Protein AF-A0A3M7NKN4-F1 (afdb_monomer)

Radius of gyration: 23.14 Å; Cα contacts (8 Å, |Δi|>4): 37; chains: 1; bounding box: 43×57×58 Å

Foldseek 3Di:
DVQCVVVVNPPPVVVVCVVVVNDDDDDDPPDDDPPPPPPPVDDDPDDDDPDDDPPDPDPQPCVVLVVVVVVVPPDPDPPPDPDPDDQDPDPVVNVVVVNVVVSVVSVVVVVVVVVCCVVVPDDDPDD

pLDDT: mean 74.13, std 17.66, range [33.69, 93.88]

Mean predicted aligned error: 17.83 Å

Sequence (127 aa):
MWDLHRNRGSVQATTERVLAGRGLDPAPPSFEPQITFATTSSTAFSTATSRAQAVRVEPDLIMRYNLQAKISSKGKEKEEEPVLAGWAASKDERQRMLQKRRDDMILAARRRMQEKDEAAGQPAAVA

Solvent-accessible surface area (backbone atoms only — not comparable to full-atom values): 8536 Å² total; per-residue (Å²): 114,51,58,34,61,75,50,75,64,36,61,66,65,53,50,54,38,50,73,70,69,44,75,82,67,81,65,60,93,84,68,74,80,82,80,73,80,70,83,64,97,62,85,83,82,74,78,88,71,97,63,82,80,72,83,68,92,63,80,54,68,51,67,77,68,64,43,61,68,66,62,71,56,74,86,75,80,72,84,73,70,82,67,90,72,69,82,51,93,48,70,68,58,32,51,52,49,52,49,49,55,50,55,51,50,53,53,52,52,52,50,54,47,51,54,48,52,61,74,65,54,78,89,84,88,80,135

Structure (mmCIF, N/CA/C/O backbone):
data_AF-A0A3M7NKN4-F1
#
_entry.id   AF-A0A3M7NKN4-F1
#
loop_
_atom_site.group_PDB
_atom_site.id
_atom_site.type_symbol
_atom_site.label_atom_id
_atom_site.label_alt_id
_atom_site.label_comp_id
_atom_site.label_asym_id
_atom_site.label_entity_id
_atom_site.label_seq_id
_atom_site.pdbx_PDB_in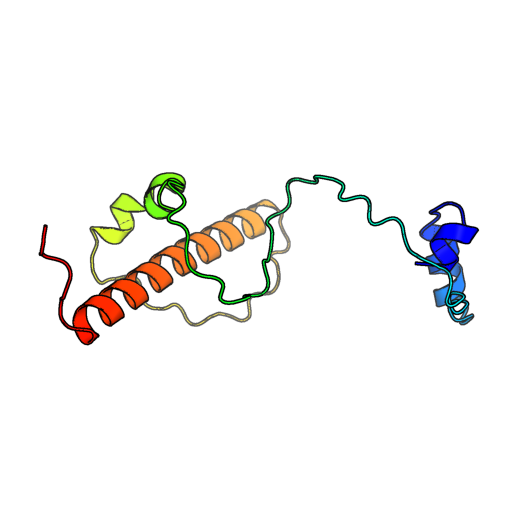s_code
_atom_site.Cartn_x
_atom_site.Cartn_y
_atom_site.Cartn_z
_atom_site.occupancy
_atom_site.B_iso_or_equiv
_atom_site.auth_seq_id
_atom_site.auth_comp_id
_atom_site.auth_asym_id
_atom_site.auth_atom_id
_atom_site.pdbx_PDB_model_num
ATOM 1 N N . MET A 1 1 ? 5.255 -25.817 -6.676 1.00 70.00 1 MET A N 1
ATOM 2 C CA . MET A 1 1 ? 6.443 -25.744 -5.792 1.00 70.00 1 MET A CA 1
ATOM 3 C C . MET A 1 1 ? 7.303 -27.021 -5.830 1.00 70.00 1 MET A C 1
ATOM 5 O O . MET A 1 1 ? 8.496 -26.927 -5.592 1.00 70.00 1 MET A O 1
ATOM 9 N N . TRP A 1 2 ? 6.752 -28.186 -6.203 1.00 82.62 2 TRP A N 1
ATOM 10 C CA . TRP A 1 2 ? 7.506 -29.443 -6.373 1.00 82.62 2 TRP A CA 1
ATOM 11 C C . TRP A 1 2 ? 8.614 -29.403 -7.440 1.00 82.62 2 TRP A C 1
ATOM 13 O O . TRP A 1 2 ? 9.755 -29.745 -7.146 1.00 82.62 2 TRP A O 1
ATOM 23 N N . ASP A 1 3 ? 8.315 -28.927 -8.654 1.00 86.69 3 ASP A N 1
ATOM 24 C CA . ASP A 1 3 ? 9.319 -28.845 -9.731 1.00 86.69 3 ASP A CA 1
ATOM 25 C C . ASP A 1 3 ? 10.512 -27.947 -9.335 1.00 86.69 3 ASP A C 1
ATOM 27 O O . ASP A 1 3 ? 11.667 -28.311 -9.538 1.00 86.69 3 ASP A O 1
ATOM 31 N N . LEU A 1 4 ? 10.246 -26.844 -8.620 1.00 87.19 4 LEU A N 1
ATOM 32 C CA . LEU A 1 4 ? 11.283 -25.983 -8.038 1.00 87.19 4 LEU A CA 1
ATOM 33 C C . LEU A 1 4 ? 12.156 -26.726 -7.021 1.00 87.19 4 LEU A C 1
ATOM 35 O O . LEU A 1 4 ? 13.368 -26.537 -7.014 1.00 87.19 4 LEU A O 1
ATOM 39 N N . HIS A 1 5 ? 11.571 -27.587 -6.187 1.00 83.75 5 HIS A N 1
ATOM 40 C CA . HIS A 1 5 ? 12.332 -28.395 -5.234 1.00 83.75 5 HIS A CA 1
ATOM 41 C C . HIS A 1 5 ? 13.300 -29.351 -5.953 1.00 83.75 5 HIS A C 1
ATOM 43 O O . HIS A 1 5 ? 14.468 -29.441 -5.578 1.00 83.75 5 HIS A O 1
ATOM 49 N N . ARG A 1 6 ? 12.864 -29.997 -7.046 1.00 82.62 6 ARG A N 1
ATOM 50 C CA . ARG A 1 6 ? 13.726 -30.889 -7.850 1.00 82.62 6 ARG A CA 1
ATOM 51 C C . ARG A 1 6 ? 14.816 -30.134 -8.606 1.00 82.62 6 ARG A C 1
ATOM 53 O O . ARG A 1 6 ? 15.941 -30.617 -8.705 1.00 82.62 6 ARG A O 1
ATOM 60 N N . ASN A 1 7 ? 14.502 -28.932 -9.078 1.00 84.62 7 ASN A N 1
ATOM 61 C CA . ASN A 1 7 ? 15.423 -28.072 -9.818 1.00 84.62 7 ASN A CA 1
ATOM 62 C C . ASN A 1 7 ? 16.297 -27.191 -8.899 1.00 84.62 7 ASN A C 1
ATOM 64 O O . ASN A 1 7 ? 16.835 -26.183 -9.355 1.00 84.62 7 ASN A O 1
ATOM 68 N N . ARG A 1 8 ? 16.434 -27.539 -7.606 1.00 81.69 8 ARG A N 1
ATOM 69 C CA . ARG A 1 8 ? 17.225 -26.802 -6.594 1.00 81.69 8 ARG A CA 1
ATOM 70 C C . ARG A 1 8 ? 16.886 -25.306 -6.496 1.00 81.69 8 ARG A C 1
ATOM 72 O O . ARG A 1 8 ? 17.761 -24.474 -6.280 1.00 81.69 8 ARG A O 1
ATOM 79 N N . GLY A 1 9 ? 15.618 -24.954 -6.682 1.00 84.56 9 GLY A N 1
ATOM 80 C CA . GLY A 1 9 ? 15.139 -23.572 -6.669 1.00 84.56 9 GLY A CA 1
ATOM 81 C C . GLY A 1 9 ? 15.395 -22.796 -7.965 1.00 84.56 9 GLY A C 1
ATOM 82 O O . GLY A 1 9 ? 15.169 -21.589 -7.993 1.00 84.56 9 GLY A O 1
ATOM 83 N N . SER A 1 10 ? 15.839 -23.451 -9.046 1.00 88.69 10 SER A N 1
ATOM 84 C CA . SER A 1 10 ? 16.032 -22.796 -10.343 1.00 88.69 10 SER A CA 1
ATOM 85 C C . SER A 1 10 ? 14.694 -22.417 -10.980 1.00 88.69 10 SER A C 1
ATOM 87 O O . SER A 1 10 ? 13.979 -23.244 -11.558 1.00 88.69 10 SER A O 1
ATOM 89 N N . VAL A 1 11 ? 14.367 -21.127 -10.891 1.00 90.12 11 VAL A N 1
ATOM 90 C CA . VAL A 1 11 ? 13.183 -20.544 -11.533 1.00 90.12 11 VAL A CA 1
ATOM 91 C C . VAL A 1 11 ? 13.315 -20.607 -13.054 1.00 90.12 11 VAL A C 1
ATOM 93 O O . VAL A 1 11 ? 12.359 -20.982 -13.718 1.00 90.12 11 VAL A O 1
ATOM 96 N N . GLN A 1 12 ? 14.508 -20.339 -13.598 1.00 90.12 12 GLN A N 1
ATOM 97 C CA . GLN A 1 12 ? 14.778 -20.383 -15.042 1.00 90.12 12 GLN A CA 1
ATOM 98 C C . GLN A 1 12 ? 14.441 -21.750 -15.648 1.00 90.12 12 GLN A C 1
ATOM 100 O O . GLN A 1 12 ? 13.665 -21.826 -16.594 1.00 90.12 12 GLN A O 1
ATOM 105 N N . ALA A 1 13 ? 14.931 -22.839 -15.047 1.00 86.00 13 ALA A N 1
ATOM 106 C CA . ALA A 1 13 ? 14.654 -24.194 -15.532 1.00 86.00 13 ALA A CA 1
ATOM 107 C C . ALA A 1 13 ? 13.154 -24.543 -15.501 1.00 86.00 13 ALA A C 1
ATOM 109 O O . ALA A 1 13 ? 12.654 -25.250 -16.375 1.00 86.00 13 ALA A O 1
ATOM 110 N N . THR A 1 14 ? 12.440 -24.024 -14.500 1.00 86.88 14 THR A N 1
ATOM 111 C CA . THR A 1 14 ? 10.991 -24.215 -14.355 1.00 86.88 14 THR A CA 1
ATOM 112 C C . THR A 1 14 ? 10.233 -23.427 -15.429 1.00 86.88 14 THR A C 1
ATOM 114 O O . THR A 1 14 ? 9.309 -23.956 -16.042 1.00 86.88 14 THR A O 1
ATOM 117 N N . THR A 1 15 ? 10.649 -22.187 -15.707 1.00 88.12 15 THR A N 1
ATOM 118 C CA . THR A 1 15 ? 10.053 -21.334 -16.745 1.00 88.12 15 THR A CA 1
ATOM 119 C C . THR A 1 15 ? 10.250 -21.923 -18.138 1.00 88.12 15 THR A C 1
ATOM 121 O O . THR A 1 15 ? 9.276 -22.067 -18.870 1.00 88.12 15 THR A O 1
ATOM 124 N N . GLU A 1 16 ? 11.471 -22.337 -18.483 1.00 91.69 16 GLU A N 1
ATOM 125 C CA . GLU A 1 16 ? 11.781 -22.964 -19.777 1.00 91.69 16 GLU A CA 1
ATOM 126 C C . GLU A 1 16 ? 10.926 -24.214 -20.024 1.00 91.69 16 GLU A C 1
ATOM 128 O O . GLU A 1 16 ? 10.386 -24.404 -21.109 1.00 91.69 16 GLU A O 1
ATOM 133 N N . ARG A 1 17 ? 10.721 -25.048 -18.997 1.00 86.31 17 ARG A N 1
ATOM 134 C CA . ARG A 1 17 ? 9.885 -26.253 -19.092 1.00 86.31 17 ARG A CA 1
ATOM 135 C C . ARG A 1 17 ? 8.425 -25.929 -19.411 1.00 86.31 17 ARG A C 1
ATOM 137 O O . ARG A 1 17 ? 7.841 -26.567 -20.287 1.00 86.31 17 ARG A O 1
ATOM 144 N N . VAL A 1 18 ? 7.868 -24.931 -18.723 1.00 87.69 18 VAL A N 1
ATOM 145 C CA . VAL A 1 18 ? 6.495 -24.458 -18.943 1.00 87.69 18 VAL A CA 1
ATOM 146 C C . VAL A 1 18 ? 6.348 -23.851 -20.340 1.00 87.69 18 VAL A C 1
ATOM 148 O O . VAL A 1 18 ? 5.373 -24.145 -21.029 1.00 87.69 18 VAL A O 1
ATOM 151 N N . LEU A 1 19 ? 7.327 -23.056 -20.786 1.00 92.19 19 LEU A N 1
ATOM 152 C CA . LEU A 1 19 ? 7.338 -22.451 -22.122 1.00 92.19 19 LEU A CA 1
ATOM 153 C C . LEU A 1 19 ? 7.515 -23.486 -23.241 1.00 92.19 19 LEU A C 1
ATOM 155 O O . LEU A 1 19 ? 6.901 -23.352 -24.295 1.00 92.19 19 LEU A O 1
ATOM 159 N N . ALA A 1 20 ? 8.269 -24.559 -22.998 1.00 89.81 20 ALA A N 1
ATOM 160 C CA . ALA A 1 20 ? 8.425 -25.689 -23.915 1.00 89.81 20 ALA A CA 1
ATOM 161 C C . ALA A 1 20 ? 7.168 -26.583 -24.016 1.00 89.81 20 ALA A C 1
ATOM 163 O O . ALA A 1 20 ? 7.212 -27.647 -24.633 1.00 89.81 20 ALA A O 1
ATOM 164 N N . GLY A 1 21 ? 6.051 -26.192 -23.389 1.00 84.69 21 GLY A N 1
ATOM 165 C CA . GLY A 1 21 ? 4.776 -26.911 -23.442 1.00 84.69 21 GLY A CA 1
ATOM 166 C C . GLY A 1 21 ? 4.733 -28.175 -22.583 1.00 84.69 21 GLY A C 1
ATOM 167 O O . GLY A 1 21 ? 3.739 -28.903 -22.600 1.00 84.69 21 GLY A O 1
ATOM 168 N N . ARG A 1 22 ? 5.783 -28.448 -21.799 1.00 79.25 22 ARG A N 1
ATOM 169 C CA . ARG A 1 22 ? 5.794 -29.555 -20.845 1.00 79.25 22 ARG A CA 1
ATOM 170 C C . ARG A 1 22 ? 5.249 -29.030 -19.518 1.00 79.25 22 ARG A C 1
ATOM 172 O O . ARG A 1 22 ? 5.883 -28.220 -18.851 1.00 79.25 22 ARG A O 1
ATOM 179 N N . GLY A 1 23 ? 4.051 -29.474 -19.141 1.00 81.75 23 GLY A N 1
ATOM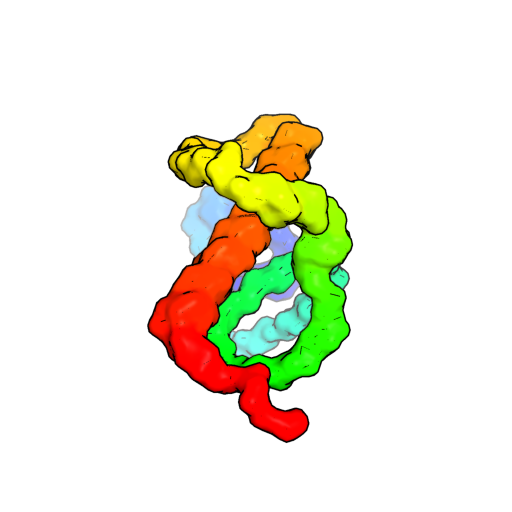 180 C CA . GLY A 1 23 ? 3.436 -29.098 -17.866 1.00 81.75 23 GLY A CA 1
ATOM 181 C C . GLY A 1 23 ? 4.320 -29.416 -16.650 1.00 81.75 23 GLY A C 1
ATOM 182 O O . GLY A 1 23 ? 5.277 -30.192 -16.728 1.00 81.75 23 GLY A O 1
ATOM 183 N N . LEU A 1 24 ? 3.988 -28.810 -15.510 1.00 83.38 24 LEU A N 1
ATOM 184 C CA . LEU A 1 24 ? 4.665 -29.081 -14.243 1.00 83.38 24 LEU A CA 1
ATOM 185 C C . LEU A 1 24 ? 4.278 -30.469 -13.716 1.00 83.38 24 LEU A C 1
ATOM 187 O O . LEU A 1 24 ? 3.110 -30.852 -13.758 1.00 83.38 24 LEU A O 1
ATOM 191 N N . ASP A 1 25 ? 5.261 -31.204 -13.200 1.00 82.69 25 ASP A N 1
ATOM 192 C CA . ASP A 1 25 ? 5.052 -32.509 -12.565 1.00 82.69 25 ASP A CA 1
ATOM 193 C C . ASP A 1 25 ? 4.183 -32.339 -11.297 1.00 82.69 25 ASP A C 1
ATOM 195 O O . ASP A 1 25 ? 4.460 -31.428 -10.499 1.00 82.69 25 ASP A O 1
ATOM 199 N N . PRO A 1 26 ? 3.123 -33.144 -11.089 1.00 81.19 26 PRO A N 1
ATOM 200 C CA . PRO A 1 26 ?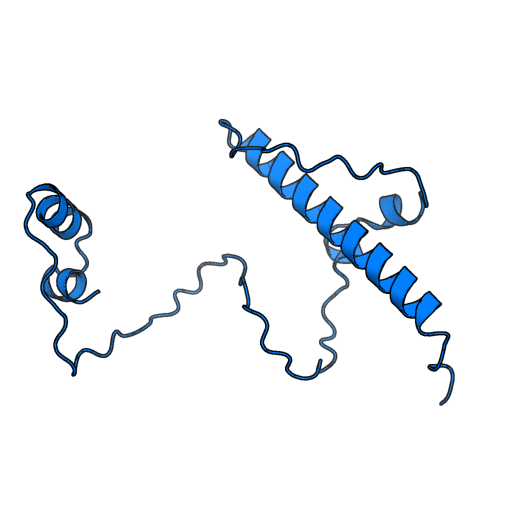 2.328 -33.074 -9.870 1.00 81.19 26 PRO A CA 1
ATOM 201 C C . PRO A 1 26 ? 3.177 -33.427 -8.645 1.00 81.19 26 PRO A C 1
ATOM 203 O O . PRO A 1 26 ? 3.985 -34.354 -8.657 1.00 81.19 26 PRO A O 1
ATOM 206 N N . ALA A 1 27 ? 2.983 -32.674 -7.563 1.00 82.75 27 ALA A N 1
ATOM 207 C CA . ALA A 1 27 ? 3.641 -32.968 -6.299 1.00 82.75 27 ALA A CA 1
ATOM 208 C C . ALA A 1 27 ? 3.090 -34.281 -5.709 1.00 82.75 27 ALA A C 1
ATOM 210 O O . ALA A 1 27 ? 1.873 -34.486 -5.746 1.00 82.75 27 ALA A O 1
ATOM 211 N N . PRO A 1 28 ? 3.936 -35.151 -5.128 1.00 84.94 28 PRO A N 1
ATOM 212 C CA . PRO A 1 28 ? 3.440 -36.285 -4.359 1.00 84.94 28 PRO A CA 1
ATOM 213 C C . PRO A 1 28 ? 2.662 -35.787 -3.125 1.00 84.94 28 PRO A C 1
ATOM 215 O O . PRO A 1 28 ? 2.988 -34.727 -2.588 1.00 84.94 28 PRO A O 1
ATOM 218 N N . PRO A 1 29 ? 1.680 -36.553 -2.615 1.00 78.81 29 PRO A N 1
ATOM 219 C CA . PRO A 1 29 ? 0.845 -36.135 -1.481 1.00 78.81 29 PRO A CA 1
ATOM 220 C C . PRO A 1 29 ? 1.626 -35.946 -0.170 1.00 78.81 29 PRO A C 1
ATOM 222 O O . PRO A 1 29 ? 1.151 -35.270 0.731 1.00 78.81 29 PRO A O 1
ATOM 225 N N . SER A 1 30 ? 2.836 -36.507 -0.069 1.00 83.69 30 SER A N 1
ATOM 226 C CA . SER A 1 30 ? 3.748 -36.317 1.068 1.00 83.69 30 SER A CA 1
ATOM 227 C C . SER A 1 30 ? 4.590 -35.035 0.976 1.00 83.69 30 SER A C 1
ATOM 229 O O . SER A 1 30 ? 5.416 -34.784 1.854 1.00 83.69 30 SER A O 1
ATOM 231 N N . PHE A 1 31 ? 4.471 -34.253 -0.100 1.00 82.56 31 PHE A N 1
ATOM 232 C CA . PHE A 1 31 ? 5.251 -33.031 -0.246 1.00 82.56 31 PHE A CA 1
ATOM 233 C C . PHE A 1 31 ? 4.668 -31.923 0.634 1.00 82.56 31 PHE A C 1
ATOM 235 O O . PHE A 1 31 ? 3.709 -31.253 0.256 1.00 82.56 31 PHE A O 1
ATOM 242 N N . GLU A 1 32 ? 5.289 -31.711 1.791 1.00 81.62 32 GLU A N 1
ATOM 243 C CA . GLU A 1 32 ? 5.015 -30.578 2.667 1.00 81.62 32 GLU A CA 1
ATOM 244 C C . GLU A 1 32 ? 6.051 -29.472 2.393 1.00 81.62 32 GLU A C 1
ATOM 246 O O . GLU A 1 32 ? 7.214 -29.588 2.803 1.00 81.62 32 GLU A O 1
ATOM 251 N N . PRO A 1 33 ? 5.699 -28.422 1.626 1.00 77.31 33 PRO A N 1
ATOM 252 C CA . PRO A 1 33 ? 6.633 -27.344 1.345 1.00 77.31 33 PRO A CA 1
ATOM 253 C C . PRO A 1 33 ? 7.021 -26.639 2.645 1.00 77.31 33 PRO A C 1
ATOM 255 O O . PRO A 1 33 ? 6.163 -26.140 3.367 1.00 77.31 33 PRO A O 1
ATOM 258 N N . GLN A 1 34 ? 8.324 -26.547 2.913 1.00 73.19 34 GLN A N 1
ATOM 259 C CA . GLN A 1 34 ? 8.852 -25.731 4.003 1.00 73.19 34 GLN A CA 1
ATOM 260 C C . GLN A 1 34 ? 8.582 -24.261 3.664 1.00 73.19 34 GLN A C 1
ATOM 262 O O . GLN A 1 34 ? 9.293 -23.655 2.860 1.00 73.19 34 GLN A O 1
ATOM 267 N N . ILE A 1 35 ? 7.510 -23.703 4.227 1.00 74.19 35 ILE A N 1
ATOM 268 C CA . ILE A 1 35 ? 7.161 -22.293 4.066 1.00 74.19 35 ILE A CA 1
ATOM 269 C C . ILE A 1 35 ? 8.140 -21.501 4.933 1.00 74.19 35 ILE A C 1
ATOM 271 O O . ILE A 1 35 ? 7.888 -21.228 6.104 1.00 74.19 35 ILE A O 1
ATOM 275 N N . THR A 1 36 ? 9.306 -21.172 4.383 1.00 64.25 36 THR A N 1
ATOM 276 C CA . THR A 1 36 ? 10.194 -20.211 5.027 1.00 64.25 36 THR A CA 1
ATOM 277 C C . THR A 1 36 ? 9.558 -18.839 4.859 1.00 64.25 36 THR A C 1
ATOM 279 O O . THR A 1 36 ? 9.527 -18.264 3.771 1.00 64.25 36 THR A O 1
ATOM 282 N N . PHE A 1 37 ? 9.003 -18.307 5.946 1.00 61.34 37 PHE A N 1
ATOM 283 C CA . PHE A 1 37 ? 8.654 -16.895 6.017 1.00 61.34 37 PHE A CA 1
ATOM 284 C C . PHE A 1 37 ? 9.968 -16.113 6.009 1.00 61.34 37 PHE A C 1
ATOM 286 O O . PHE A 1 37 ? 10.514 -15.769 7.055 1.00 61.34 37 PHE A O 1
ATOM 293 N N . ALA A 1 38 ? 10.523 -15.873 4.821 1.00 48.38 38 ALA A N 1
ATOM 294 C CA . ALA A 1 38 ? 11.475 -14.797 4.659 1.00 48.38 38 ALA A CA 1
ATOM 295 C C . ALA A 1 38 ? 10.730 -13.531 5.082 1.00 48.38 38 ALA A C 1
ATOM 297 O O . ALA A 1 38 ? 9.757 -13.129 4.443 1.00 48.38 38 ALA A O 1
ATOM 298 N N . THR A 1 39 ? 11.146 -12.932 6.192 1.00 44.78 39 THR A N 1
ATOM 299 C CA . THR A 1 39 ? 10.759 -11.586 6.606 1.00 44.78 39 THR A CA 1
ATOM 300 C C . THR A 1 39 ? 11.342 -10.590 5.604 1.00 44.78 39 THR A C 1
ATOM 302 O O . THR A 1 39 ? 12.209 -9.781 5.912 1.00 44.78 39 THR A O 1
ATOM 305 N N . THR A 1 40 ? 10.867 -10.629 4.361 1.00 45.12 40 THR A N 1
ATOM 306 C CA . THR A 1 40 ? 10.842 -9.428 3.546 1.00 45.12 40 THR A CA 1
ATOM 307 C C . THR A 1 40 ? 9.794 -8.540 4.187 1.00 45.12 40 THR A C 1
ATOM 309 O O . THR A 1 40 ? 8.633 -8.922 4.328 1.00 45.12 40 THR A O 1
ATOM 312 N N . SER A 1 41 ? 10.219 -7.368 4.635 1.00 49.44 41 SER A N 1
ATOM 313 C CA . SER A 1 41 ? 9.374 -6.255 5.047 1.00 49.44 41 SER A CA 1
ATOM 314 C C . SER A 1 41 ? 8.487 -5.816 3.875 1.00 49.44 41 SER A C 1
ATOM 316 O O . SER A 1 41 ? 8.713 -4.806 3.218 1.00 49.44 41 SER A O 1
ATOM 318 N N . SER A 1 42 ? 7.465 -6.611 3.587 1.00 43.47 42 SER A N 1
ATOM 319 C CA . SER A 1 42 ? 6.426 -6.354 2.604 1.00 43.47 42 SER A CA 1
ATOM 320 C C . SER A 1 42 ? 5.093 -6.524 3.312 1.00 43.47 42 SER A C 1
ATOM 322 O O . SER A 1 42 ? 4.727 -7.620 3.730 1.00 43.47 42 SER A O 1
ATOM 324 N N . THR A 1 43 ? 4.431 -5.386 3.491 1.00 47.94 43 THR A N 1
ATOM 325 C CA . THR A 1 43 ? 3.057 -5.173 3.942 1.00 47.94 43 THR A CA 1
ATOM 326 C C . THR A 1 43 ? 2.180 -6.425 3.879 1.00 47.94 43 THR A C 1
ATOM 328 O O . THR A 1 43 ? 1.790 -6.873 2.804 1.00 47.94 43 THR A O 1
ATOM 331 N N . ALA A 1 44 ? 1.850 -6.958 5.056 1.00 40.91 44 ALA A N 1
ATOM 332 C CA . ALA A 1 44 ? 0.864 -8.012 5.216 1.00 40.91 44 ALA A CA 1
ATOM 333 C C . ALA A 1 44 ? -0.500 -7.535 4.689 1.00 40.91 44 ALA A C 1
ATOM 335 O O . ALA A 1 44 ? -1.111 -6.629 5.256 1.00 40.91 44 ALA A O 1
ATOM 336 N N . PHE A 1 45 ? -0.986 -8.158 3.616 1.00 47.97 45 PHE A N 1
ATOM 337 C CA . PHE A 1 45 ? -2.417 -8.233 3.351 1.00 47.97 45 PHE A CA 1
ATOM 338 C C . PHE A 1 45 ? -2.962 -9.403 4.165 1.00 47.97 45 PHE A C 1
ATOM 340 O O . PHE A 1 45 ? -2.913 -10.557 3.748 1.00 47.97 45 PHE A O 1
ATOM 347 N N . SER A 1 46 ? -3.436 -9.093 5.367 1.00 44.28 46 SER A N 1
ATOM 348 C CA . SER A 1 46 ? -4.197 -10.027 6.185 1.00 44.28 46 SER A CA 1
ATOM 349 C C . SER A 1 46 ? -5.608 -10.110 5.617 1.00 44.28 46 SER A C 1
ATOM 351 O O . SER A 1 46 ? -6.392 -9.168 5.739 1.00 44.28 46 SER A O 1
ATOM 353 N N . THR A 1 47 ? -5.939 -11.234 4.989 1.00 44.47 47 THR A N 1
ATOM 354 C CA . THR A 1 47 ? -7.326 -11.619 4.730 1.00 44.47 47 THR A CA 1
ATOM 355 C C . THR A 1 47 ? -8.067 -11.639 6.065 1.00 44.47 47 THR A C 1
ATOM 357 O O . THR A 1 47 ? -7.604 -12.231 7.042 1.00 44.47 47 THR A O 1
ATOM 360 N N . ALA A 1 48 ? -9.186 -10.921 6.118 1.00 50.53 48 ALA A N 1
ATOM 361 C CA . ALA A 1 48 ? -9.999 -10.746 7.307 1.00 50.53 48 ALA A CA 1
ATOM 362 C C . ALA A 1 48 ? -10.487 -12.100 7.846 1.00 50.53 48 ALA A C 1
ATOM 364 O O . ALA A 1 48 ? -11.376 -12.723 7.275 1.00 50.53 48 ALA A O 1
ATOM 365 N N . THR A 1 49 ? -9.937 -12.519 8.984 1.00 39.88 49 THR A N 1
ATOM 366 C CA . THR A 1 49 ? -10.677 -13.327 9.951 1.00 39.88 49 THR A CA 1
ATOM 367 C C . THR A 1 49 ? -11.082 -12.387 11.075 1.00 39.88 49 THR A C 1
ATOM 369 O O . THR A 1 49 ? -10.239 -11.769 11.727 1.00 39.88 49 THR A O 1
ATOM 372 N N . SER A 1 50 ? -12.386 -12.222 11.265 1.00 53.81 50 SER A N 1
ATOM 373 C CA . SER A 1 50 ? -12.978 -11.506 12.389 1.00 53.81 50 SER A CA 1
ATOM 374 C C . SER A 1 50 ? -12.582 -12.210 13.688 1.00 53.81 50 SER A C 1
ATOM 376 O O . SER A 1 50 ? -13.243 -13.148 14.128 1.00 53.81 50 SER A O 1
ATOM 378 N N . ARG A 1 51 ? -11.470 -11.794 14.293 1.00 41.78 51 ARG A N 1
ATOM 379 C CA . ARG A 1 51 ? -11.096 -12.178 15.652 1.00 41.78 51 ARG A CA 1
ATOM 380 C C . ARG A 1 51 ? -10.966 -10.900 16.462 1.00 41.78 51 ARG A C 1
ATOM 382 O O . ARG A 1 51 ? -10.236 -9.996 16.065 1.00 41.78 51 ARG A O 1
ATOM 389 N N . ALA A 1 52 ? -11.750 -10.850 17.537 1.00 44.34 52 ALA A N 1
ATOM 390 C CA . ALA A 1 52 ? -11.871 -9.769 18.502 1.00 44.34 52 ALA A CA 1
ATOM 391 C C . ALA A 1 52 ? -10.584 -8.944 18.639 1.00 44.34 52 ALA A C 1
ATOM 393 O O . ALA A 1 52 ? -9.507 -9.485 18.905 1.00 44.34 52 ALA A O 1
ATOM 394 N N . GLN A 1 53 ? -10.726 -7.635 18.425 1.00 46.50 53 GLN A N 1
ATOM 395 C CA . GLN A 1 53 ? -9.676 -6.640 18.572 1.00 46.50 53 GLN A CA 1
ATOM 396 C C . GLN A 1 53 ? -9.198 -6.634 20.026 1.00 46.50 53 GLN A C 1
ATOM 398 O O . GLN A 1 53 ? -9.733 -5.930 20.875 1.00 46.50 53 GLN A O 1
ATOM 403 N N . ALA A 1 54 ? -8.159 -7.414 20.317 1.00 46.81 54 ALA A N 1
ATOM 404 C CA . ALA A 1 54 ? -7.241 -7.033 21.371 1.00 46.81 54 ALA A CA 1
ATOM 405 C C . ALA A 1 54 ? -6.692 -5.664 20.959 1.00 46.81 54 ALA A C 1
ATOM 407 O O . ALA A 1 54 ? -6.090 -5.550 19.888 1.00 46.81 54 ALA A O 1
ATOM 408 N N . VAL A 1 55 ? -6.991 -4.637 21.758 1.00 53.19 55 VAL A N 1
ATOM 409 C CA . VAL A 1 55 ? -6.544 -3.255 21.572 1.00 53.19 55 VAL A CA 1
ATOM 410 C C . VAL A 1 55 ? -5.026 -3.274 21.469 1.00 53.19 55 VAL A C 1
ATOM 412 O O . VAL A 1 55 ? -4.312 -3.292 22.470 1.00 53.19 55 VAL A O 1
ATOM 415 N N . ARG A 1 56 ? -4.507 -3.345 20.244 1.00 53.47 56 ARG A N 1
ATOM 416 C CA . ARG A 1 56 ? -3.098 -3.083 20.030 1.00 53.47 56 ARG A CA 1
ATOM 417 C C . ARG A 1 56 ? -2.937 -1.583 20.181 1.00 53.47 56 ARG A C 1
ATOM 419 O O . ARG A 1 56 ? -3.573 -0.826 19.453 1.00 53.47 56 ARG A O 1
ATOM 426 N N . VAL A 1 57 ? -2.081 -1.178 21.113 1.00 60.28 57 VAL A N 1
ATOM 427 C CA . VAL A 1 57 ? -1.572 0.194 21.244 1.00 60.28 57 VAL A CA 1
ATOM 428 C C . VAL A 1 57 ? -0.608 0.465 20.078 1.00 60.28 57 VAL A C 1
ATOM 430 O O . VAL A 1 57 ? 0.555 0.798 20.265 1.00 60.28 57 VAL A O 1
ATOM 433 N N . GLU A 1 58 ? -1.051 0.214 18.848 1.00 67.19 58 GLU A N 1
ATOM 434 C CA . GLU A 1 58 ? -0.333 0.667 17.666 1.00 67.19 58 GLU A CA 1
ATOM 435 C C . GLU A 1 58 ? -0.607 2.166 17.517 1.00 67.19 58 GLU A C 1
ATOM 437 O O . GLU A 1 58 ? -1.747 2.602 17.716 1.00 67.19 58 GLU A O 1
ATOM 442 N N . PRO A 1 59 ? 0.406 2.973 17.171 1.00 77.88 59 PRO A N 1
ATOM 443 C CA . PRO A 1 59 ? 0.199 4.389 16.916 1.00 77.88 59 PRO A CA 1
ATOM 444 C C . PRO A 1 59 ? -0.813 4.566 15.776 1.00 77.88 59 PRO A C 1
ATOM 446 O O . PRO A 1 59 ? -0.708 3.906 14.737 1.00 77.88 59 PRO A O 1
ATOM 449 N N . ASP A 1 60 ? -1.783 5.464 15.974 1.00 89.00 60 ASP A N 1
ATOM 450 C CA . ASP A 1 60 ? -2.826 5.779 14.993 1.00 89.00 60 ASP A CA 1
ATOM 451 C C . ASP A 1 60 ? -2.202 6.041 13.611 1.00 89.00 60 ASP A C 1
ATOM 453 O O . ASP A 1 60 ? -1.200 6.754 13.476 1.00 89.00 60 ASP A O 1
ATOM 457 N N . LEU A 1 61 ? -2.803 5.472 12.565 1.00 91.00 61 LEU A N 1
ATOM 458 C CA . LEU A 1 61 ? -2.370 5.661 11.183 1.00 91.00 61 LEU A CA 1
ATOM 459 C C . LEU A 1 61 ? -2.352 7.143 10.789 1.00 91.00 61 LEU A C 1
ATOM 461 O O . LEU A 1 61 ? -1.482 7.552 10.020 1.00 91.00 61 LEU A O 1
ATOM 465 N N . ILE A 1 62 ? -3.254 7.957 11.348 1.00 91.69 62 ILE A N 1
ATOM 466 C CA . ILE A 1 62 ? -3.271 9.411 11.134 1.00 91.69 62 ILE A CA 1
ATOM 467 C C . ILE A 1 62 ? -1.979 10.045 11.668 1.00 91.69 62 ILE A C 1
ATOM 469 O O . ILE A 1 62 ? -1.393 10.895 10.998 1.00 91.69 62 ILE A O 1
ATOM 473 N N . MET A 1 63 ? -1.508 9.624 12.846 1.00 90.88 63 MET A N 1
ATOM 474 C CA . MET A 1 63 ? -0.249 10.105 13.426 1.00 90.88 63 MET A CA 1
ATOM 475 C C . MET A 1 63 ? 0.958 9.574 12.657 1.00 90.88 63 MET A C 1
ATOM 477 O O . MET A 1 63 ? 1.846 10.344 12.306 1.00 90.88 63 MET A O 1
ATOM 481 N N . ARG A 1 64 ? 0.970 8.279 12.324 1.00 92.75 64 ARG A N 1
ATOM 482 C CA . ARG A 1 64 ? 2.092 7.636 11.622 1.00 92.75 64 ARG A CA 1
ATOM 483 C C . ARG A 1 64 ? 2.397 8.279 10.271 1.00 92.75 64 ARG A C 1
ATOM 485 O O . ARG A 1 64 ? 3.553 8.319 9.859 1.00 92.75 64 ARG A O 1
ATOM 492 N N . TYR A 1 65 ? 1.365 8.764 9.586 1.00 92.62 65 TYR A N 1
ATOM 493 C CA . TYR A 1 65 ? 1.489 9.411 8.281 1.00 92.62 65 TYR A CA 1
ATOM 494 C C . TYR A 1 65 ? 1.299 10.931 8.324 1.00 92.62 65 TYR A C 1
ATOM 496 O O . TYR A 1 65 ? 1.194 11.552 7.271 1.00 92.62 65 TYR A O 1
ATOM 504 N N . ASN A 1 66 ? 1.287 11.542 9.514 1.00 91.94 66 ASN A N 1
ATOM 505 C CA . ASN A 1 66 ? 1.136 12.989 9.701 1.00 91.94 66 ASN A CA 1
ATOM 506 C C . ASN A 1 66 ? -0.091 13.589 8.974 1.00 91.94 66 ASN A C 1
ATOM 508 O O . ASN A 1 66 ? -0.051 14.716 8.484 1.00 91.94 66 ASN A O 1
ATOM 512 N N . LEU A 1 67 ? -1.212 12.860 8.924 1.00 90.81 67 LEU A N 1
ATOM 513 C CA . LEU A 1 67 ? -2.444 13.265 8.223 1.00 90.81 67 LEU A CA 1
ATOM 514 C C . LEU A 1 67 ? -3.342 14.206 9.051 1.00 90.81 67 LEU A C 1
ATOM 516 O O . LEU A 1 67 ? -4.461 14.518 8.648 1.00 90.81 67 LEU A O 1
ATOM 520 N N . GLN A 1 68 ? -2.850 14.684 10.196 1.00 88.31 68 GLN A N 1
ATOM 521 C CA . GLN A 1 68 ? -3.569 15.547 11.143 1.00 88.31 68 GLN A CA 1
ATOM 522 C C . GLN A 1 68 ? -4.081 16.849 10.495 1.00 88.31 68 GLN A C 1
ATOM 524 O O . GLN A 1 68 ? -5.199 17.287 10.753 1.00 88.31 68 GLN A O 1
ATOM 529 N N . ALA A 1 69 ? -3.303 17.457 9.595 1.00 86.38 69 ALA A N 1
ATOM 530 C CA . ALA A 1 69 ? -3.729 18.672 8.895 1.00 86.38 69 ALA A CA 1
ATOM 531 C C . ALA A 1 69 ? -4.942 18.429 7.974 1.00 86.38 69 ALA A C 1
ATOM 533 O O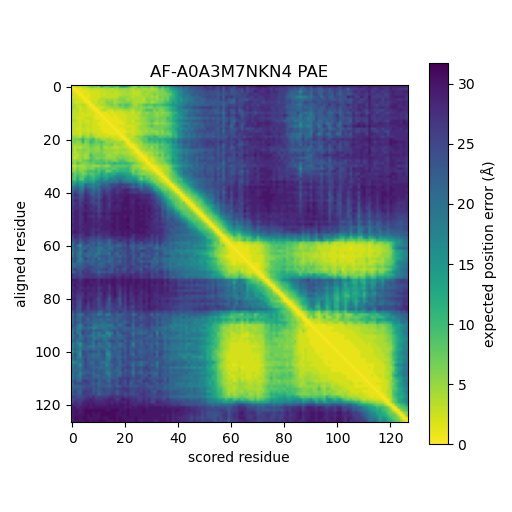 . ALA A 1 69 ? -5.835 19.272 7.898 1.00 86.38 69 ALA A O 1
ATOM 534 N N . LYS A 1 70 ? -5.001 17.255 7.324 1.00 83.00 70 LYS A N 1
ATOM 535 C CA . LYS A 1 70 ? -6.058 16.891 6.364 1.00 83.00 70 LYS A CA 1
ATOM 536 C C . LYS A 1 70 ? -7.399 16.586 7.039 1.00 83.00 70 LYS A C 1
ATOM 538 O O . LYS A 1 70 ? -8.451 16.802 6.443 1.00 83.00 70 LYS A O 1
ATOM 543 N N . ILE A 1 71 ? -7.383 16.101 8.284 1.00 80.62 71 ILE A N 1
ATOM 544 C CA . ILE A 1 71 ? -8.617 15.839 9.046 1.00 80.62 71 ILE A CA 1
ATOM 545 C C . ILE A 1 71 ? -9.244 17.121 9.609 1.00 80.62 71 ILE A C 1
ATOM 547 O O . ILE A 1 71 ? -10.467 17.217 9.689 1.00 80.62 71 ILE A O 1
ATOM 551 N N . SER A 1 72 ? -8.423 18.112 9.972 1.00 76.62 72 SER A N 1
ATOM 552 C CA . SER A 1 72 ? -8.892 19.396 10.506 1.00 76.62 72 SER A CA 1
ATOM 553 C C . SER A 1 72 ? -9.557 20.254 9.427 1.00 76.62 72 SER A C 1
ATOM 555 O O . SER A 1 72 ? -10.478 21.013 9.723 1.00 76.62 72 SER A O 1
ATOM 557 N N . SER A 1 73 ? -9.175 20.082 8.157 1.00 68.44 73 SER A N 1
ATOM 558 C CA . SER A 1 73 ? -9.847 20.670 6.989 1.00 68.44 73 SER A CA 1
ATOM 559 C C . SER A 1 73 ? -11.131 19.915 6.609 1.00 68.44 73 SER A C 1
ATOM 561 O O . SER A 1 73 ? -11.303 19.477 5.469 1.00 68.44 73 SER A O 1
ATOM 563 N N . LYS A 1 74 ? -12.028 19.730 7.584 1.00 56.28 74 LYS A N 1
ATOM 564 C CA . LYS A 1 74 ? -13.296 18.996 7.474 1.00 56.28 74 LYS A CA 1
ATOM 565 C C . LYS A 1 74 ? -14.109 19.497 6.264 1.00 56.28 74 LYS A C 1
ATOM 567 O O . LYS A 1 74 ? -14.715 20.561 6.323 1.00 56.28 74 LYS A O 1
ATOM 572 N N . GLY A 1 75 ? -14.137 18.718 5.176 1.00 55.62 75 GLY A N 1
ATOM 573 C CA . GLY A 1 75 ? -15.207 18.808 4.171 1.00 55.62 75 GLY A CA 1
ATOM 574 C C . GLY A 1 75 ? -14.868 19.180 2.721 1.00 55.62 75 GLY A C 1
ATOM 575 O O . GLY A 1 75 ? -15.799 19.538 2.004 1.00 55.62 75 GLY A O 1
ATOM 576 N N . LYS A 1 76 ? -13.619 19.100 2.234 1.00 47.38 76 LYS A N 1
ATOM 577 C CA . LYS A 1 76 ? -13.332 19.436 0.815 1.00 47.38 76 LYS A CA 1
ATOM 578 C C . LYS A 1 76 ? -12.461 18.475 0.004 1.00 47.38 76 LYS A C 1
ATOM 580 O O . LYS A 1 76 ? -11.960 18.863 -1.045 1.00 47.38 76 LYS A O 1
ATOM 585 N N . GLU A 1 77 ? -12.344 17.212 0.393 1.00 51.44 77 GLU A N 1
ATOM 586 C CA . GLU A 1 77 ? -11.755 16.206 -0.501 1.00 51.44 77 GLU A CA 1
ATOM 587 C C . GLU A 1 77 ? -12.894 15.416 -1.145 1.00 51.44 77 GLU A C 1
ATOM 589 O O . GLU A 1 77 ? -13.461 14.491 -0.568 1.00 51.44 77 GLU A O 1
ATOM 594 N N . LYS A 1 78 ? -13.300 15.905 -2.323 1.00 49.88 78 LYS A N 1
ATOM 595 C CA . LYS A 1 78 ? -14.161 15.213 -3.282 1.00 49.88 78 LYS A CA 1
ATOM 596 C C . LYS A 1 78 ? -13.621 13.790 -3.414 1.00 49.88 78 LYS A C 1
ATOM 598 O O . LYS A 1 78 ? -12.433 13.640 -3.683 1.00 49.88 78 LYS A O 1
ATOM 603 N N . GLU A 1 79 ? -14.469 12.785 -3.193 1.00 53.62 79 GLU A N 1
ATOM 604 C CA . GLU A 1 79 ? -14.187 11.412 -3.611 1.00 53.62 79 GLU A CA 1
ATOM 605 C C . GLU A 1 79 ? -13.841 11.479 -5.103 1.00 53.62 79 GLU A C 1
ATOM 607 O O . GLU A 1 79 ? -14.716 11.613 -5.959 1.00 53.62 79 GLU A O 1
ATOM 612 N N . GLU A 1 80 ? -12.547 11.532 -5.418 1.00 54.44 80 GLU A N 1
ATOM 613 C CA . GLU A 1 80 ? -12.086 11.337 -6.778 1.00 54.44 80 GLU A CA 1
ATOM 614 C C . GLU A 1 80 ? -12.373 9.872 -7.075 1.00 54.44 80 GLU A C 1
ATOM 616 O O . GLU A 1 80 ? -11.719 8.972 -6.545 1.00 54.44 80 GLU A O 1
ATOM 621 N N . GLU A 1 81 ? -13.434 9.677 -7.863 1.00 53.12 81 GLU A N 1
ATOM 622 C CA . GLU A 1 81 ? -13.745 8.474 -8.632 1.00 53.12 81 GLU A CA 1
ATOM 623 C C . GLU A 1 81 ? -12.456 7.696 -8.916 1.00 53.12 81 GLU A C 1
ATOM 625 O O . GLU A 1 81 ? -11.484 8.309 -9.383 1.00 53.12 81 GLU A O 1
ATOM 630 N N . PRO A 1 82 ? -12.401 6.386 -8.608 1.00 54.97 82 PRO A N 1
ATOM 631 C CA . PRO A 1 82 ? -11.203 5.596 -8.805 1.00 54.97 82 PRO A CA 1
ATOM 632 C C . PRO A 1 82 ? -10.941 5.507 -10.306 1.00 54.97 82 PRO A C 1
ATOM 634 O O . PRO A 1 82 ? -11.356 4.563 -10.974 1.00 54.97 82 PRO A O 1
ATOM 637 N N . VAL A 1 83 ? -10.226 6.499 -10.841 1.00 56.97 83 VAL A N 1
ATOM 638 C CA . VAL A 1 83 ? -9.658 6.446 -12.179 1.00 56.97 83 VAL A CA 1
ATOM 639 C C . VAL A 1 83 ? -8.958 5.103 -12.274 1.00 56.97 83 VAL A C 1
ATOM 641 O O . VAL A 1 83 ? -8.168 4.758 -11.389 1.00 56.97 83 VAL A O 1
ATOM 644 N N . LEU A 1 84 ? -9.324 4.325 -13.298 1.00 60.50 84 LEU A N 1
ATOM 645 C CA . LEU A 1 84 ? -8.784 3.005 -13.621 1.00 60.50 84 LEU A CA 1
ATOM 646 C C . LEU A 1 84 ? -7.280 3.142 -13.893 1.00 60.50 84 LEU A C 1
ATOM 648 O O . LEU A 1 84 ? -6.811 3.161 -15.025 1.00 60.50 84 LEU A O 1
ATOM 652 N N . ALA A 1 85 ? -6.514 3.352 -12.833 1.00 59.22 85 ALA A N 1
ATOM 653 C CA . ALA A 1 85 ? -5.156 3.828 -12.913 1.00 59.22 85 ALA A CA 1
ATOM 654 C C . ALA A 1 85 ? -4.257 2.605 -12.832 1.00 59.22 85 ALA A C 1
ATOM 656 O O . ALA A 1 85 ? -3.957 2.086 -11.746 1.00 59.22 85 ALA A O 1
ATOM 657 N N . GLY A 1 86 ? -3.854 2.148 -14.018 1.00 74.00 86 GLY A N 1
ATOM 658 C CA . GLY A 1 86 ? -2.708 1.268 -14.185 1.00 74.00 86 GLY A CA 1
ATOM 659 C C . GLY A 1 86 ? -1.492 1.809 -13.429 1.00 74.00 86 GLY A C 1
ATOM 660 O O . GLY A 1 86 ? -1.410 2.992 -13.089 1.00 74.00 86 GLY A O 1
ATOM 661 N N . TRP A 1 87 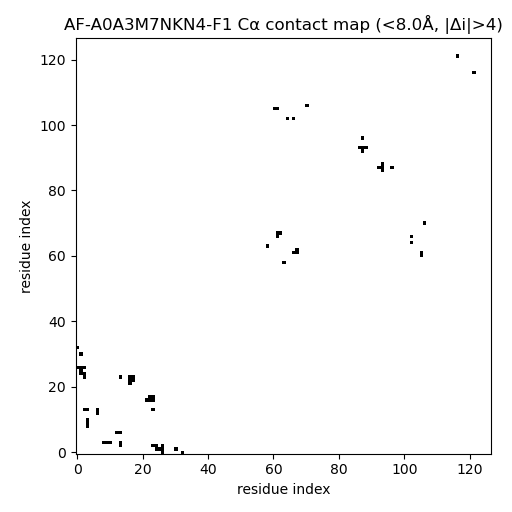? -0.555 0.925 -13.097 1.00 76.50 87 TRP A N 1
ATOM 662 C CA . TRP A 1 87 ? 0.671 1.335 -12.418 1.00 76.50 87 TRP A CA 1
ATOM 663 C C . TRP A 1 87 ? 1.398 2.389 -13.255 1.00 76.50 87 TRP A C 1
ATOM 665 O O . TRP A 1 87 ? 1.598 2.192 -14.451 1.00 76.50 87 TRP A O 1
ATOM 675 N N . ALA A 1 88 ? 1.805 3.496 -12.627 1.00 82.38 88 ALA A N 1
ATOM 676 C CA . ALA A 1 88 ? 2.580 4.519 -13.323 1.00 82.38 88 ALA A CA 1
ATOM 677 C C . ALA A 1 88 ? 3.864 3.913 -13.913 1.00 82.38 88 ALA A C 1
ATOM 679 O O . ALA A 1 88 ? 4.445 2.989 -13.325 1.00 82.38 88 ALA A O 1
ATOM 680 N N . ALA A 1 89 ? 4.297 4.429 -15.064 1.00 82.12 89 ALA A N 1
ATOM 681 C CA . ALA A 1 89 ? 5.471 3.931 -15.774 1.00 82.12 89 ALA A CA 1
ATOM 682 C C . ALA A 1 89 ? 6.770 4.236 -15.010 1.00 82.12 89 ALA A C 1
ATOM 684 O O . ALA A 1 89 ? 7.657 3.384 -14.944 1.00 82.12 89 ALA A O 1
ATOM 685 N N . SER A 1 90 ? 6.858 5.406 -14.368 1.00 90.38 90 SER A N 1
ATOM 686 C CA . SER A 1 90 ? 8.020 5.797 -13.570 1.00 90.38 90 SER A CA 1
ATOM 687 C C . SER A 1 90 ? 7.886 5.388 -12.096 1.00 90.38 90 SER A C 1
ATOM 689 O O . SER A 1 90 ? 6.790 5.280 -11.534 1.00 90.38 90 SER A O 1
ATOM 691 N N . LYS A 1 91 ? 9.030 5.130 -11.450 1.00 91.75 91 LYS A N 1
ATOM 692 C CA . LYS A 1 91 ? 9.097 4.743 -10.031 1.00 91.75 91 LYS A CA 1
ATOM 693 C C . LYS A 1 91 ? 8.533 5.841 -9.128 1.00 91.75 91 LYS A C 1
ATOM 695 O O . LYS A 1 91 ? 7.719 5.543 -8.257 1.00 91.75 91 LYS A O 1
ATOM 700 N N . ASP A 1 92 ? 8.930 7.087 -9.364 1.00 91.94 92 ASP A N 1
ATOM 701 C CA . ASP A 1 92 ? 8.568 8.216 -8.507 1.00 91.94 92 ASP A CA 1
ATOM 702 C C . ASP A 1 92 ? 7.075 8.543 -8.600 1.00 91.94 92 ASP A C 1
ATOM 704 O O . ASP A 1 92 ? 6.417 8.751 -7.578 1.00 91.94 92 ASP A O 1
ATOM 708 N N . GLU A 1 93 ? 6.497 8.509 -9.804 1.00 89.44 93 GLU A N 1
ATOM 709 C CA . GLU A 1 93 ? 5.049 8.660 -9.981 1.00 89.44 93 GLU A CA 1
ATOM 710 C C . GLU A 1 93 ? 4.286 7.531 -9.300 1.00 89.44 93 GLU A C 1
ATOM 712 O O . GLU A 1 93 ? 3.275 7.779 -8.643 1.00 89.44 93 GLU A O 1
ATOM 717 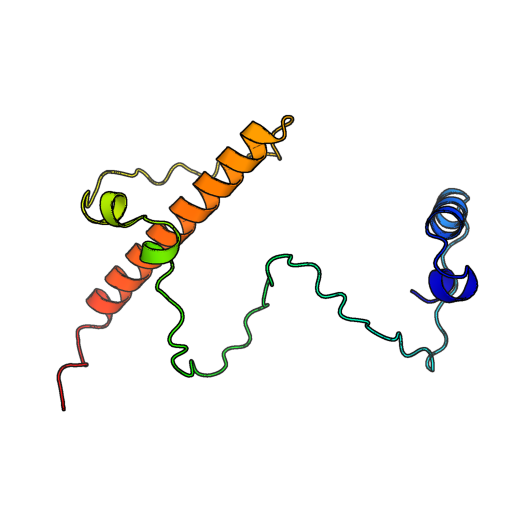N N . ARG A 1 94 ? 4.780 6.291 -9.396 1.00 92.69 94 ARG A N 1
ATOM 718 C CA . ARG A 1 94 ? 4.145 5.148 -8.737 1.00 92.69 94 ARG A CA 1
ATOM 719 C C . ARG A 1 94 ? 4.186 5.295 -7.223 1.00 92.69 94 ARG A C 1
ATOM 721 O O . ARG A 1 94 ? 3.178 5.045 -6.569 1.00 92.69 94 ARG A O 1
ATOM 728 N N . GLN A 1 95 ? 5.316 5.722 -6.663 1.00 93.00 95 GLN A N 1
ATOM 729 C CA . GLN A 1 95 ? 5.436 5.970 -5.228 1.00 93.00 95 GLN A CA 1
ATOM 730 C C . GLN A 1 95 ? 4.474 7.071 -4.774 1.00 93.00 95 GLN A C 1
ATOM 732 O O . GLN A 1 95 ? 3.748 6.868 -3.803 1.00 93.00 95 GLN A O 1
ATOM 737 N N . ARG A 1 96 ? 4.392 8.190 -5.507 1.00 91.12 96 ARG A N 1
ATOM 738 C CA . ARG A 1 96 ? 3.437 9.275 -5.223 1.00 91.12 96 ARG A CA 1
ATOM 739 C C . ARG A 1 96 ? 1.985 8.814 -5.330 1.00 91.12 96 ARG A C 1
ATOM 741 O O . ARG A 1 96 ? 1.176 9.137 -4.467 1.00 91.12 96 ARG A O 1
ATOM 748 N N . MET A 1 97 ? 1.660 8.024 -6.349 1.00 89.88 97 MET A N 1
ATOM 749 C CA . MET A 1 97 ? 0.318 7.480 -6.549 1.00 89.88 97 MET A CA 1
ATOM 750 C C . MET A 1 97 ? -0.078 6.527 -5.417 1.00 89.88 97 MET A C 1
ATOM 752 O O . MET A 1 97 ? -1.179 6.636 -4.885 1.00 89.88 97 MET A O 1
ATOM 756 N N . LEU A 1 98 ? 0.807 5.607 -5.025 1.00 90.81 98 LEU A N 1
ATOM 757 C CA . LEU A 1 98 ? 0.553 4.682 -3.917 1.00 90.81 98 LEU A CA 1
ATOM 758 C C . LEU A 1 98 ? 0.441 5.419 -2.581 1.00 90.81 98 LEU A C 1
ATOM 760 O O . LEU A 1 98 ? -0.414 5.068 -1.771 1.00 90.81 98 LEU A O 1
ATOM 764 N N . GLN A 1 99 ? 1.261 6.453 -2.372 1.00 91.56 99 GLN A N 1
ATOM 765 C CA . GLN A 1 99 ? 1.164 7.325 -1.206 1.00 91.56 99 GLN A CA 1
ATOM 766 C C . GLN A 1 99 ? -0.207 8.001 -1.146 1.00 91.56 99 GLN A C 1
ATOM 768 O O . GLN A 1 99 ? -0.892 7.864 -0.138 1.00 91.56 99 GLN A O 1
ATOM 773 N N . LYS A 1 100 ? -0.634 8.640 -2.244 1.00 90.94 100 LYS A N 1
ATOM 774 C CA . LYS A 1 100 ? -1.946 9.291 -2.345 1.00 90.94 100 LYS A CA 1
ATOM 775 C C . LYS A 1 100 ? -3.077 8.302 -2.054 1.00 90.94 100 LYS A C 1
ATOM 777 O O . LYS A 1 100 ? -3.868 8.536 -1.153 1.00 90.94 100 LYS A O 1
ATOM 782 N N . ARG A 1 101 ? -3.084 7.138 -2.717 1.00 91.44 101 ARG A N 1
ATOM 783 C CA . ARG A 1 101 ? -4.096 6.088 -2.486 1.00 91.44 101 ARG A CA 1
ATOM 784 C C . ARG A 1 101 ? -4.142 5.623 -1.030 1.00 91.44 101 ARG A C 1
ATOM 786 O O . ARG A 1 101 ? -5.224 5.378 -0.506 1.00 91.44 101 ARG A O 1
ATOM 793 N N . ARG A 1 102 ? -2.981 5.476 -0.380 1.00 93.88 102 ARG A N 1
ATOM 794 C CA . ARG A 1 102 ? -2.910 5.094 1.035 1.00 93.88 102 ARG A CA 1
ATOM 795 C C . ARG A 1 102 ? -3.513 6.174 1.924 1.00 93.88 102 ARG A C 1
ATOM 797 O O . ARG A 1 102 ? -4.300 5.847 2.807 1.00 93.88 102 ARG A O 1
ATOM 804 N N . ASP A 1 103 ? -3.146 7.426 1.694 1.00 92.94 103 ASP A N 1
ATOM 805 C CA . ASP A 1 103 ? -3.590 8.551 2.513 1.00 92.94 103 ASP A CA 1
ATOM 806 C C . ASP A 1 103 ? -5.104 8.769 2.352 1.00 92.94 103 ASP A C 1
ATOM 808 O O . ASP A 1 103 ? -5.813 8.906 3.349 1.00 92.94 103 ASP A O 1
ATOM 812 N N . ASP A 1 104 ? -5.616 8.672 1.123 1.00 91.31 104 ASP A N 1
ATOM 813 C CA . ASP A 1 104 ? -7.046 8.754 0.808 1.00 91.31 104 ASP A CA 1
ATOM 814 C C . ASP A 1 104 ? -7.833 7.615 1.473 1.00 91.31 104 ASP A C 1
ATOM 816 O O . ASP A 1 104 ? -8.871 7.844 2.096 1.00 91.31 104 ASP A O 1
ATOM 820 N N . MET A 1 105 ? -7.314 6.382 1.420 1.00 93.00 105 MET A N 1
ATOM 821 C CA . MET A 1 105 ? -7.933 5.226 2.075 1.00 93.00 105 MET A CA 1
ATOM 822 C C . MET A 1 105 ? -8.033 5.410 3.595 1.00 93.00 105 MET A C 1
ATOM 824 O O . MET A 1 105 ? -9.062 5.076 4.183 1.00 93.00 105 MET A O 1
ATOM 828 N N . ILE A 1 106 ? -6.989 5.940 4.240 1.00 92.94 106 ILE A N 1
ATOM 829 C CA . ILE A 1 106 ? -6.983 6.179 5.691 1.00 92.94 106 ILE A CA 1
ATOM 830 C C . ILE A 1 106 ? -8.040 7.221 6.065 1.00 92.94 106 ILE A C 1
ATOM 832 O O . ILE A 1 106 ? -8.800 7.017 7.015 1.00 92.94 106 ILE A O 1
ATOM 836 N N . LEU A 1 107 ? -8.131 8.311 5.302 1.00 91.56 107 LEU A N 1
ATOM 837 C CA . LEU A 1 107 ? -9.109 9.371 5.546 1.00 91.56 107 LEU A CA 1
ATOM 838 C C . LEU A 1 107 ? -10.545 8.889 5.308 1.00 91.56 107 LEU A C 1
ATOM 840 O O . LEU A 1 107 ? -11.421 9.138 6.138 1.00 91.56 107 LEU A O 1
ATOM 844 N N . ALA A 1 108 ? -10.785 8.139 4.232 1.00 90.31 108 ALA A N 1
ATOM 845 C CA . ALA A 1 108 ? -12.094 7.560 3.942 1.00 90.31 108 ALA A CA 1
ATOM 846 C C . ALA A 1 108 ? -12.526 6.555 5.022 1.00 90.31 108 ALA A C 1
ATOM 848 O O . ALA A 1 108 ? -13.673 6.574 5.470 1.00 90.31 108 ALA A O 1
ATOM 849 N N . ALA A 1 109 ? -11.609 5.702 5.489 1.00 91.06 109 ALA A N 1
ATOM 850 C CA . ALA A 1 109 ? -11.878 4.778 6.586 1.00 91.06 109 ALA A CA 1
ATOM 851 C C . ALA A 1 109 ? -12.220 5.523 7.885 1.00 91.06 109 ALA A C 1
ATOM 853 O O . ALA A 1 109 ? -13.181 5.153 8.560 1.00 91.06 109 ALA A O 1
ATOM 854 N N . ARG A 1 110 ? -11.492 6.603 8.205 1.00 89.88 110 ARG A N 1
ATOM 855 C CA . ARG A 1 110 ? -11.776 7.452 9.371 1.00 89.88 110 ARG A CA 1
ATOM 856 C C . ARG A 1 110 ? -13.158 8.092 9.285 1.00 89.88 110 ARG A C 1
ATOM 858 O O . ARG A 1 110 ? -13.889 8.060 10.270 1.00 89.88 110 ARG A O 1
ATOM 865 N N . ARG A 1 111 ? -13.529 8.629 8.122 1.00 87.75 111 ARG A N 1
ATOM 866 C CA . ARG A 1 111 ? -14.857 9.210 7.896 1.00 87.75 111 ARG A CA 1
ATOM 867 C C . ARG A 1 111 ? -15.962 8.170 8.089 1.00 87.75 111 ARG A C 1
ATOM 869 O O . ARG A 1 111 ? -16.892 8.408 8.847 1.00 87.75 111 ARG A O 1
ATOM 876 N N . ARG A 1 112 ? -15.811 6.985 7.489 1.00 87.25 112 ARG A N 1
ATOM 877 C CA . ARG A 1 112 ? -16.762 5.872 7.657 1.00 87.25 112 ARG A CA 1
ATOM 878 C C . ARG A 1 112 ? -16.873 5.401 9.107 1.00 87.25 112 ARG A C 1
ATOM 880 O O . ARG A 1 112 ? -17.932 4.937 9.504 1.00 87.25 112 ARG A O 1
ATOM 887 N N . MET A 1 113 ? -15.790 5.463 9.882 1.00 84.75 113 MET A N 1
ATOM 888 C CA . MET A 1 113 ? -15.817 5.152 11.314 1.00 84.75 113 MET A CA 1
ATOM 889 C C . MET A 1 113 ? -16.631 6.198 12.082 1.00 84.75 113 MET A C 1
ATOM 891 O O . MET A 1 113 ? -17.537 5.822 12.808 1.00 84.75 113 MET A O 1
ATOM 895 N N . GLN A 1 114 ? -16.383 7.490 11.840 1.00 84.75 114 GLN A N 1
ATOM 896 C CA . GLN A 1 114 ? -17.131 8.585 12.471 1.00 84.75 114 GLN A CA 1
ATOM 897 C C . GLN A 1 114 ? -18.630 8.512 12.165 1.00 84.75 114 GLN A C 1
ATOM 899 O O . GLN A 1 114 ? -19.440 8.586 13.078 1.00 84.75 114 GLN A O 1
ATOM 904 N N . GLU A 1 115 ? -18.998 8.287 10.902 1.00 86.50 115 GLU A N 1
ATOM 905 C CA . GLU A 1 115 ? -20.400 8.125 10.492 1.00 86.50 115 GLU A CA 1
ATOM 906 C C . GLU A 1 115 ? -21.060 6.917 11.179 1.00 86.50 115 GLU A C 1
ATOM 908 O O . GLU A 1 115 ? -22.227 6.979 11.558 1.00 86.50 115 GLU A O 1
ATOM 913 N N . LYS A 1 116 ? -20.319 5.817 11.381 1.00 84.94 116 LYS A N 1
ATOM 914 C CA . LYS A 1 116 ? -20.808 4.652 12.134 1.00 84.94 116 LYS A CA 1
ATOM 915 C C . LYS A 1 116 ? -20.952 4.940 13.623 1.00 84.94 116 LYS A C 1
ATOM 917 O O . LYS A 1 116 ? -21.933 4.490 14.196 1.00 84.94 116 LYS A O 1
ATOM 922 N N . ASP A 1 117 ? -20.022 5.669 14.231 1.00 80.44 117 ASP A N 1
ATOM 923 C CA . ASP A 1 117 ? -20.089 6.050 15.648 1.00 80.44 117 ASP A CA 1
ATOM 924 C C . ASP A 1 117 ? -21.266 7.009 15.909 1.00 80.44 117 ASP A C 1
ATOM 926 O O . ASP A 1 117 ? -21.956 6.901 16.923 1.00 80.44 117 ASP A O 1
ATOM 930 N N . GLU A 1 118 ? -21.535 7.916 14.965 1.00 79.25 118 GLU A N 1
ATOM 931 C CA . GLU A 1 118 ? -22.689 8.820 14.978 1.00 79.25 118 GLU A CA 1
ATOM 932 C C . GLU A 1 118 ? -24.009 8.058 14.766 1.00 79.25 118 GLU A C 1
ATOM 934 O O . GLU A 1 118 ? -24.959 8.251 15.523 1.00 79.25 118 GLU A O 1
ATOM 939 N N . ALA A 1 119 ? -24.068 7.151 13.784 1.00 76.31 119 ALA A N 1
ATOM 940 C CA . ALA A 1 119 ? -25.257 6.344 13.493 1.00 76.31 119 ALA A CA 1
ATOM 941 C C . ALA A 1 119 ? -25.550 5.283 14.566 1.00 76.31 119 ALA A C 1
ATOM 943 O O . ALA A 1 119 ? -26.708 4.940 14.794 1.00 76.31 119 ALA A O 1
ATOM 944 N N . ALA A 1 120 ? -24.515 4.768 15.233 1.00 72.25 120 ALA A N 1
ATOM 945 C CA . ALA A 1 120 ? -24.642 3.850 16.358 1.00 72.25 120 ALA A CA 1
ATOM 946 C C . ALA A 1 120 ? -24.999 4.559 17.674 1.00 72.25 120 ALA A C 1
ATOM 948 O O . ALA A 1 120 ? -25.205 3.859 18.660 1.00 72.25 120 ALA A O 1
ATOM 949 N N . GLY A 1 121 ? -25.079 5.900 17.684 1.00 57.97 121 GLY A N 1
ATOM 950 C CA . GLY A 1 121 ? -25.568 6.720 18.792 1.00 57.97 121 GLY A CA 1
ATOM 951 C C . GLY A 1 121 ? -25.002 6.314 20.151 1.00 57.97 121 GLY A C 1
ATOM 952 O O . GLY A 1 121 ? -25.658 5.560 20.852 1.00 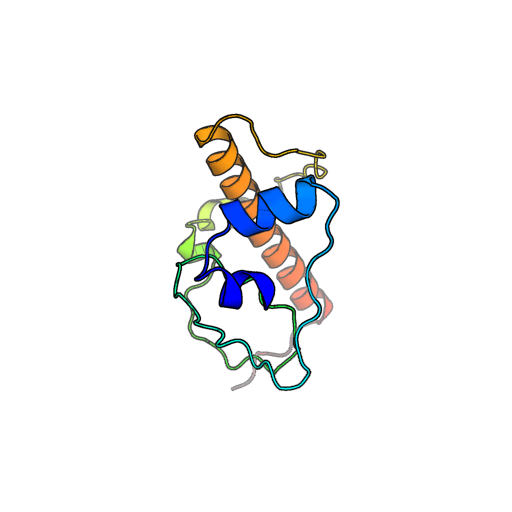57.97 121 GLY A O 1
ATOM 953 N N . GLN A 1 122 ? -23.809 6.817 20.504 1.00 55.47 122 GLN A N 1
ATOM 954 C CA . GLN A 1 122 ? -23.170 6.740 21.837 1.00 55.47 122 GLN A CA 1
ATOM 955 C C . GLN A 1 122 ? -23.686 5.631 22.780 1.00 55.47 122 GLN A C 1
ATOM 957 O O . GLN A 1 122 ? -24.721 5.784 23.431 1.00 55.47 122 GLN A O 1
ATOM 962 N N . PRO A 1 123 ? -22.843 4.625 23.053 1.00 47.75 123 PRO A N 1
ATOM 963 C CA . PRO A 1 123 ? -22.588 4.333 24.460 1.00 47.75 123 PRO A CA 1
ATOM 964 C C . PRO A 1 123 ? -21.114 3.991 24.707 1.00 47.75 123 PRO A C 1
ATOM 966 O O . PRO A 1 123 ? -20.693 2.851 24.542 1.00 47.75 123 PRO A O 1
ATOM 969 N N . ALA A 1 124 ? -20.330 4.978 25.144 1.00 44.75 124 ALA A N 1
ATOM 970 C CA . ALA A 1 124 ? -19.064 4.749 25.850 1.00 44.75 124 ALA A CA 1
ATOM 971 C C . ALA A 1 124 ? -18.671 5.988 26.670 1.00 44.75 124 ALA A C 1
ATOM 973 O O . ALA A 1 124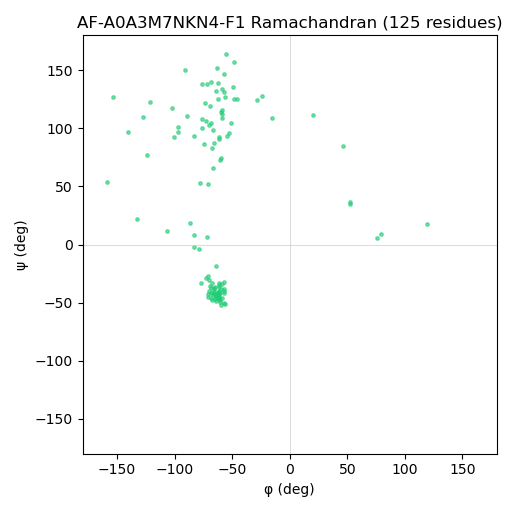 ? -17.586 6.544 26.534 1.00 44.75 124 ALA A O 1
ATOM 974 N N . ALA A 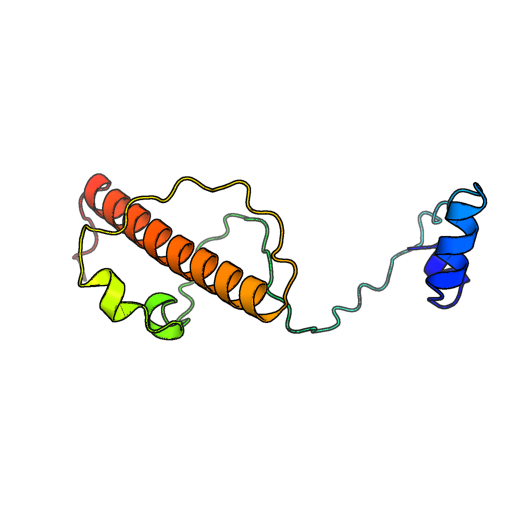1 125 ? -19.593 6.444 27.511 1.00 50.34 125 ALA A N 1
ATOM 975 C CA . ALA A 1 125 ? -19.272 7.267 28.664 1.00 50.34 125 ALA A CA 1
ATOM 976 C C . ALA A 1 125 ? -19.841 6.565 29.898 1.00 50.34 125 ALA A C 1
ATOM 978 O O . ALA A 1 125 ? -20.905 6.950 30.357 1.00 50.34 125 ALA A O 1
ATOM 979 N N . VAL A 1 126 ? -19.176 5.513 30.392 1.00 45.09 126 VAL A N 1
ATOM 980 C CA . VAL A 1 126 ? -19.318 5.029 31.777 1.00 45.09 126 VAL A CA 1
ATOM 981 C C . VAL A 1 126 ? -18.026 4.315 32.204 1.00 45.09 126 VAL A C 1
ATOM 983 O O . VAL A 1 126 ? -17.623 3.358 31.546 1.00 45.09 126 VAL A O 1
ATOM 986 N N . ALA A 1 127 ? -17.508 4.770 33.354 1.00 33.69 127 ALA A N 1
ATOM 987 C CA . ALA A 1 127 ? -16.456 4.233 34.231 1.00 33.69 127 ALA A CA 1
ATOM 988 C C . ALA A 1 127 ? -14.990 4.483 33.838 1.00 33.69 127 ALA A C 1
ATOM 990 O O . ALA A 1 127 ? -14.424 3.716 33.032 1.00 33.69 127 ALA A O 1
#

Secondary structure (DSSP, 8-state):
-HHHHHTTT-HHHHHHHHHTT-PPPPPPTT---------------------------PPPHHHHTTTHHHHHSTT----------PPPSSHHHHHHHHHHHHHHHHHHHHHHHHHHHHHTT------